Protein AF-A0A948RYK0-F1 (afdb_monomer_lite)

Foldseek 3Di:
DWDKDKDFDDPPDPWTWIWIATPPPRDIDIDRDPVVVVVVVVVVVVVVVVVVVVVVVVVVVVVVPDDDPDPPPPDDDDDDDDDDDDDDDD

Organism: Eiseniibacteriota bacterium (NCBI:txid2212470)

pLDDT: mean 74.87, std 19.2, range [42.81, 95.62]

Structure (mmCIF, N/CA/C/O backbone):
data_AF-A0A948RYK0-F1
#
_entry.id   AF-A0A948RYK0-F1
#
loop_
_atom_site.group_PDB
_atom_site.id
_atom_site.type_symbol
_atom_site.label_atom_id
_atom_site.label_alt_id
_atom_site.label_comp_id
_atom_site.label_asym_id
_atom_site.label_entity_id
_atom_site.label_seq_id
_atom_site.pdbx_PDB_ins_code
_atom_site.Cartn_x
_atom_site.Cartn_y
_atom_site.Cartn_z
_atom_site.occupancy
_atom_site.B_iso_or_equiv
_atom_site.auth_seq_id
_atom_site.auth_comp_id
_atom_site.auth_asym_id
_atom_site.auth_atom_id
_atom_site.pdbx_PDB_model_num
ATOM 1 N N . MET A 1 1 ? 0.334 -5.560 -12.011 1.00 63.84 1 MET A N 1
ATOM 2 C CA . MET A 1 1 ? -0.386 -4.403 -11.433 1.00 63.84 1 MET A CA 1
ATOM 3 C C . MET A 1 1 ? -0.784 -4.792 -10.020 1.00 63.84 1 MET A C 1
ATOM 5 O O . MET A 1 1 ? -1.452 -5.806 -9.882 1.00 63.84 1 MET A O 1
ATOM 9 N N . SER A 1 2 ? -0.313 -4.078 -8.996 1.00 78.00 2 SER A N 1
ATOM 10 C CA . SER A 1 2 ? -0.667 -4.373 -7.599 1.00 78.00 2 SER A CA 1
ATOM 11 C C . SER A 1 2 ? -1.968 -3.658 -7.254 1.00 78.00 2 SER A C 1
ATOM 13 O O . SER A 1 2 ? -2.040 -2.433 -7.357 1.00 78.00 2 SER A O 1
ATOM 15 N N . THR A 1 3 ? -2.990 -4.420 -6.875 1.00 88.00 3 THR A N 1
ATOM 16 C CA . THR A 1 3 ? -4.305 -3.896 -6.488 1.00 88.00 3 THR A CA 1
ATOM 17 C C . THR A 1 3 ? -4.565 -4.283 -5.044 1.00 88.00 3 THR A C 1
ATOM 19 O O . THR A 1 3 ? -4.336 -5.430 -4.666 1.00 88.00 3 THR A O 1
ATOM 22 N N . PHE A 1 4 ? -5.050 -3.333 -4.248 1.00 88.88 4 PHE A N 1
ATOM 23 C CA . PHE A 1 4 ? -5.339 -3.537 -2.834 1.00 88.88 4 PHE A CA 1
ATOM 24 C C . PHE A 1 4 ? -6.788 -3.176 -2.525 1.00 88.88 4 PHE A C 1
ATOM 26 O O . PHE A 1 4 ? -7.315 -2.197 -3.055 1.00 88.88 4 PHE A O 1
ATOM 33 N N . ILE A 1 5 ? -7.416 -3.955 -1.649 1.00 91.69 5 ILE A N 1
ATOM 34 C CA . ILE A 1 5 ? -8.712 -3.636 -1.052 1.00 91.69 5 ILE A CA 1
ATOM 35 C C . ILE A 1 5 ? -8.447 -3.097 0.349 1.00 91.69 5 ILE A C 1
ATOM 37 O O . ILE A 1 5 ? -7.780 -3.753 1.146 1.00 91.69 5 ILE A O 1
ATOM 41 N N . VAL A 1 6 ? -8.993 -1.920 0.650 1.00 90.19 6 VAL A N 1
ATOM 42 C CA . VAL A 1 6 ? -8.897 -1.298 1.975 1.00 90.19 6 VAL A CA 1
ATOM 43 C C . VAL A 1 6 ? -10.258 -1.370 2.651 1.00 90.19 6 VAL A C 1
ATOM 45 O O . VAL A 1 6 ? -11.267 -0.997 2.053 1.00 90.19 6 VAL A O 1
ATOM 48 N N . ARG A 1 7 ? -10.299 -1.876 3.885 1.00 90.62 7 ARG A N 1
ATOM 49 C CA . ARG A 1 7 ? -11.513 -1.941 4.708 1.00 90.62 7 ARG A CA 1
ATOM 50 C C . ARG A 1 7 ? -11.261 -1.263 6.047 1.00 90.62 7 ARG A C 1
ATOM 52 O O . ARG A 1 7 ? -10.361 -1.672 6.776 1.00 90.62 7 ARG A O 1
ATOM 59 N N . PHE A 1 8 ? -12.086 -0.281 6.383 1.00 86.75 8 PHE A N 1
ATOM 60 C CA . PHE A 1 8 ? -12.119 0.335 7.708 1.00 86.75 8 PHE A CA 1
ATOM 61 C C . PHE A 1 8 ? -13.119 -0.447 8.558 1.00 86.75 8 PHE A C 1
ATOM 63 O O . PHE A 1 8 ? -14.283 -0.584 8.182 1.00 86.75 8 PHE A O 1
ATOM 70 N N . VAL A 1 9 ? -12.625 -1.086 9.619 1.00 80.50 9 VAL A N 1
ATOM 71 C CA . VAL A 1 9 ? -13.380 -2.086 10.393 1.00 80.50 9 VAL A CA 1
ATOM 72 C C . VAL A 1 9 ? -14.041 -1.465 11.616 1.00 80.50 9 VAL A C 1
ATOM 74 O O . VAL A 1 9 ? -15.161 -1.836 11.940 1.00 80.50 9 VAL A O 1
ATOM 77 N N . ASP A 1 10 ? -13.364 -0.523 12.267 1.00 71.94 10 ASP A N 1
ATOM 78 C CA . ASP A 1 10 ? -13.903 0.243 13.386 1.00 71.94 10 ASP A CA 1
ATOM 79 C C . ASP A 1 10 ? -13.361 1.667 13.289 1.00 71.94 10 ASP A C 1
ATOM 81 O O . ASP A 1 10 ? -12.151 1.885 13.338 1.00 71.94 10 ASP A O 1
ATOM 85 N N . GLU A 1 11 ? -14.267 2.620 13.087 1.00 62.06 11 GLU A N 1
ATOM 86 C CA . GLU A 1 11 ? -13.967 4.058 13.066 1.00 62.06 11 GLU A CA 1
AT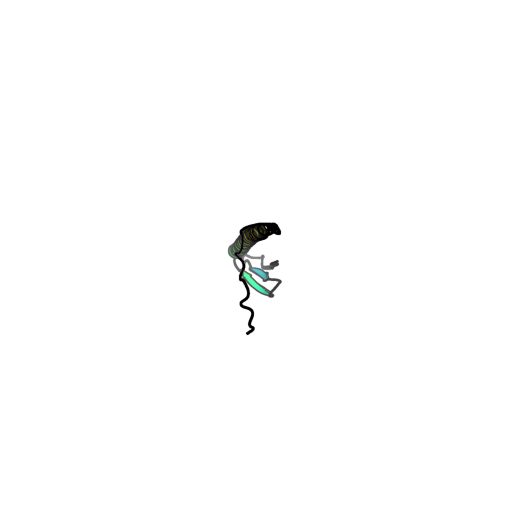OM 87 C C . GLU A 1 11 ? -14.746 4.803 14.168 1.00 62.06 11 GLU A C 1
ATOM 89 O O . GLU A 1 11 ? -14.651 6.019 14.313 1.00 62.06 11 GLU A O 1
ATOM 94 N N . MET A 1 12 ? -15.516 4.076 14.989 1.00 54.31 12 MET A N 1
ATOM 95 C CA . MET A 1 12 ? -16.302 4.650 16.077 1.00 54.31 12 MET A CA 1
ATOM 96 C C . MET A 1 12 ? -15.633 4.381 17.433 1.00 54.31 12 MET A C 1
ATOM 98 O O . MET A 1 12 ? -15.341 3.246 17.782 1.00 54.31 12 MET A O 1
ATOM 102 N N . ALA A 1 13 ? -15.446 5.452 18.214 1.00 57.09 13 ALA A N 1
ATOM 103 C CA . ALA A 1 13 ? -14.976 5.458 19.608 1.00 57.09 13 ALA A CA 1
ATOM 104 C C . ALA A 1 13 ? -13.465 5.252 19.873 1.00 57.09 13 ALA A C 1
ATOM 106 O O . ALA A 1 13 ? -13.081 4.649 20.872 1.00 57.09 13 ALA A O 1
ATOM 107 N N . GLY A 1 14 ? -12.594 5.852 19.055 1.00 66.00 14 GLY A N 1
ATOM 108 C CA . GLY A 1 14 ? -11.208 6.147 19.464 1.00 66.00 14 GLY A CA 1
ATOM 109 C C . GLY A 1 14 ? -10.193 5.013 19.296 1.00 66.00 14 GLY A C 1
ATOM 110 O O . GLY A 1 14 ? -9.043 5.172 19.697 1.00 66.00 14 GLY A O 1
ATOM 111 N N . SER A 1 15 ? -10.582 3.900 18.674 1.00 75.00 15 SER A N 1
ATOM 112 C CA . SER A 1 15 ? -9.656 2.883 18.172 1.00 75.00 15 SER A CA 1
ATOM 113 C C . SER A 1 15 ? -9.765 2.804 16.654 1.00 75.00 15 SER A C 1
ATOM 115 O O . SER A 1 15 ? -10.831 2.474 16.141 1.00 75.00 15 SER A O 1
ATOM 117 N N . PHE A 1 16 ? -8.677 3.092 15.943 1.00 84.50 16 PHE A N 1
ATOM 118 C CA . PHE A 1 16 ? -8.607 2.899 14.499 1.00 84.50 16 PHE A CA 1
ATOM 119 C C . PHE A 1 16 ? -8.346 1.424 14.177 1.00 84.50 16 PHE A C 1
ATOM 121 O O . PHE A 1 16 ? -7.497 0.786 14.803 1.00 84.50 16 PHE A O 1
ATOM 128 N N . ARG A 1 17 ? -9.042 0.866 13.177 1.00 87.75 17 ARG A N 1
ATOM 129 C CA . ARG A 1 17 ? -8.679 -0.442 12.615 1.00 87.75 17 ARG A CA 1
ATOM 130 C C . ARG A 1 17 ? -8.866 -0.500 11.103 1.00 87.75 17 ARG A C 1
ATOM 132 O O . ARG A 1 17 ? -9.986 -0.636 10.612 1.00 87.75 17 ARG A O 1
ATOM 139 N N . GLY A 1 18 ? -7.758 -0.478 10.372 1.00 91.75 18 GLY A N 1
ATOM 140 C CA . GLY A 1 18 ? -7.706 -0.672 8.925 1.00 91.75 18 GLY A CA 1
ATOM 141 C C . GLY A 1 18 ? -7.282 -2.092 8.555 1.00 91.75 18 GLY A C 1
ATOM 142 O O . GLY A 1 18 ? -6.454 -2.703 9.225 1.00 91.75 18 GLY A O 1
ATOM 143 N N . LYS A 1 19 ? -7.829 -2.631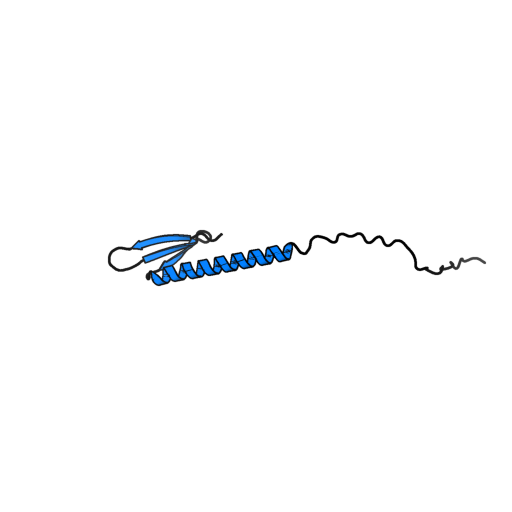 7.469 1.00 93.94 19 LYS A N 1
ATOM 144 C CA . LYS A 1 19 ? -7.342 -3.854 6.823 1.00 93.94 19 LYS A CA 1
ATOM 145 C C . LYS A 1 19 ? -6.987 -3.563 5.378 1.00 93.94 19 LYS A C 1
ATOM 147 O O . LYS A 1 19 ? -7.779 -2.943 4.670 1.00 93.94 19 LYS A O 1
ATOM 152 N N . VAL A 1 20 ? -5.836 -4.052 4.945 1.00 94.75 20 VAL A N 1
ATOM 153 C CA . VAL A 1 20 ? -5.385 -3.998 3.557 1.00 94.75 20 VAL A CA 1
ATOM 154 C C . VAL A 1 20 ? -5.229 -5.425 3.065 1.00 94.75 20 VAL A C 1
ATOM 156 O O . VAL A 1 20 ? -4.526 -6.207 3.692 1.00 94.75 20 VAL A O 1
ATOM 159 N N . GLN A 1 21 ? -5.875 -5.761 1.954 1.00 95.06 21 GLN A N 1
ATOM 160 C CA . GLN A 1 21 ? -5.724 -7.055 1.298 1.00 95.06 21 GLN A CA 1
ATOM 161 C C . GLN A 1 21 ? -5.119 -6.866 -0.088 1.00 95.06 21 GLN A C 1
ATOM 163 O O . GLN A 1 21 ? -5.657 -6.099 -0.890 1.00 95.06 21 GLN A O 1
ATOM 168 N N . HIS A 1 22 ? -4.034 -7.573 -0.388 1.00 93.62 22 HIS A N 1
ATOM 169 C CA . HIS A 1 22 ? -3.481 -7.627 -1.732 1.00 93.62 22 HIS A CA 1
ATOM 170 C C . HIS A 1 22 ? -4.299 -8.596 -2.593 1.00 93.62 22 HIS A C 1
ATOM 172 O O . HIS A 1 22 ? -4.550 -9.739 -2.225 1.00 93.62 22 HIS A O 1
ATOM 178 N N . VAL A 1 23 ? -4.765 -8.127 -3.752 1.00 92.38 23 VAL A N 1
ATOM 179 C CA . VAL A 1 23 ? -5.698 -8.887 -4.600 1.00 92.38 23 VAL A CA 1
ATOM 180 C C . VAL A 1 23 ? -5.021 -10.071 -5.293 1.00 92.38 23 VAL A C 1
ATOM 182 O O . VAL A 1 23 ? -5.694 -11.049 -5.602 1.00 92.38 23 VAL A O 1
ATOM 185 N N . ALA A 1 24 ? -3.715 -9.993 -5.562 1.00 90.88 24 ALA A N 1
ATOM 186 C CA . ALA A 1 24 ? -3.034 -11.008 -6.364 1.00 90.88 24 ALA A CA 1
ATOM 187 C C . ALA A 1 24 ? -2.716 -12.291 -5.579 1.00 90.88 24 ALA A C 1
ATOM 189 O O . ALA A 1 24 ? -2.876 -13.381 -6.118 1.00 90.88 24 ALA A O 1
ATOM 190 N N . ASP A 1 25 ? -2.272 -12.165 -4.329 1.00 93.00 25 ASP A N 1
ATOM 191 C CA . ASP A 1 25 ? -1.882 -13.292 -3.465 1.00 93.00 25 ASP A CA 1
ATOM 192 C C . ASP A 1 25 ? -2.827 -13.491 -2.270 1.00 93.00 25 ASP A C 1
ATOM 194 O O . ASP A 1 25 ? -2.748 -14.509 -1.584 1.00 93.00 25 ASP A O 1
ATOM 198 N N . GLY A 1 26 ? -3.758 -12.560 -2.044 1.00 92.88 26 GLY A N 1
ATOM 199 C CA . GLY A 1 26 ? -4.700 -12.611 -0.934 1.00 92.88 26 GLY A CA 1
ATOM 200 C C . GLY A 1 26 ? -4.092 -12.232 0.415 1.00 92.88 26 GLY A C 1
ATOM 201 O O . GLY A 1 26 ? -4.784 -12.390 1.421 1.00 92.88 26 GLY A O 1
ATOM 202 N N . GLU A 1 27 ? -2.847 -11.741 0.458 1.00 93.88 27 GLU A N 1
ATOM 203 C CA . GLU A 1 27 ? -2.176 -11.354 1.701 1.00 93.88 27 GLU A CA 1
ATOM 204 C C . GLU A 1 27 ? -2.952 -10.237 2.409 1.00 93.88 27 GLU A C 1
ATOM 206 O O . GLU A 1 27 ? -3.324 -9.234 1.796 1.00 93.88 27 GLU A O 1
ATOM 211 N N . GLU A 1 28 ? -3.200 -10.410 3.710 1.00 95.00 28 GLU A N 1
ATOM 212 C CA . GLU A 1 28 ? -3.903 -9.435 4.542 1.00 95.00 28 GLU A CA 1
ATOM 213 C C . GLU A 1 28 ? -2.970 -8.809 5.582 1.00 95.00 28 GLU A C 1
ATOM 215 O O . GLU A 1 28 ? -2.291 -9.499 6.342 1.00 95.00 28 GLU A O 1
ATOM 220 N N . LEU A 1 29 ? -3.022 -7.484 5.674 1.00 94.62 29 LEU A N 1
ATOM 221 C CA . LEU A 1 29 ? -2.354 -6.669 6.680 1.00 94.62 29 LEU A CA 1
ATOM 222 C C . LEU A 1 29 ? -3.410 -5.938 7.510 1.00 94.62 29 LEU A C 1
ATOM 224 O O . LEU A 1 29 ? -4.385 -5.404 6.974 1.00 94.62 29 LEU A O 1
ATOM 228 N N . VAL A 1 30 ? -3.220 -5.900 8.826 1.00 94.31 30 VAL A N 1
ATOM 229 C CA . VAL A 1 30 ? -4.116 -5.212 9.763 1.00 94.31 30 VAL A CA 1
ATOM 230 C C . VAL A 1 30 ? -3.350 -4.082 10.434 1.00 94.31 30 VAL A C 1
ATOM 232 O O . VAL A 1 30 ? -2.276 -4.307 10.978 1.00 94.31 30 VAL A O 1
ATOM 235 N N . PHE A 1 31 ? -3.938 -2.892 10.433 1.00 93.50 31 PHE A N 1
ATOM 236 C CA . PHE A 1 31 ? -3.391 -1.679 11.026 1.00 93.50 31 PHE A CA 1
ATOM 237 C C . PHE A 1 31 ? -4.300 -1.230 12.165 1.00 93.50 31 PHE A C 1
ATOM 239 O O . PHE A 1 31 ? -5.516 -1.153 11.988 1.00 93.50 31 PHE A O 1
ATOM 246 N N . THR A 1 32 ? -3.722 -0.950 13.329 1.00 91.69 32 THR A N 1
ATOM 247 C CA . THR A 1 32 ? -4.438 -0.391 14.493 1.00 91.69 32 THR A CA 1
ATOM 248 C C . THR A 1 32 ? -4.134 1.089 14.723 1.00 91.69 32 THR A C 1
ATOM 250 O O . THR A 1 32 ? -4.724 1.709 15.600 1.00 91.69 32 THR A O 1
ATOM 253 N N . ASP A 1 33 ? -3.223 1.651 13.926 1.00 90.56 33 ASP A N 1
ATOM 254 C CA . ASP A 1 33 ? -2.865 3.066 13.901 1.00 90.56 33 ASP A CA 1
ATOM 255 C C . ASP A 1 33 ? -3.057 3.612 12.477 1.00 90.56 33 ASP A C 1
ATOM 257 O O . ASP A 1 33 ? -2.648 2.986 11.493 1.00 90.56 33 ASP A O 1
ATOM 261 N N . GLU A 1 34 ? -3.717 4.764 12.360 1.00 89.69 34 GLU A N 1
ATOM 262 C CA . GLU A 1 34 ? -3.998 5.412 11.074 1.00 89.69 34 GLU A CA 1
ATOM 263 C C . GLU A 1 34 ? -2.710 5.877 10.382 1.00 89.69 34 GLU A C 1
ATOM 265 O O . GLU A 1 34 ? -2.547 5.715 9.171 1.00 89.69 34 GLU A O 1
ATOM 270 N N . SER A 1 35 ? -1.748 6.378 11.155 1.00 92.62 35 SER A N 1
ATOM 271 C CA . SER A 1 35 ? -0.456 6.864 10.666 1.00 92.62 35 SER A CA 1
ATOM 272 C C . SER A 1 35 ? 0.357 5.734 10.038 1.00 92.62 35 SER A C 1
ATOM 274 O O . SER A 1 35 ? 1.008 5.932 9.011 1.00 92.62 35 SER A O 1
ATOM 276 N N . GLU A 1 36 ? 0.300 4.529 10.613 1.00 94.12 36 GLU A N 1
ATOM 277 C CA . GLU A 1 36 ? 0.965 3.349 10.048 1.00 94.12 36 GLU A CA 1
ATOM 278 C C . GLU A 1 36 ? 0.346 2.924 8.712 1.00 94.12 36 GLU A C 1
ATOM 280 O O . GLU A 1 36 ? 1.081 2.578 7.778 1.00 94.12 36 GLU A O 1
ATOM 285 N N . LEU A 1 37 ? -0.987 2.996 8.592 1.00 93.31 37 LEU A N 1
ATOM 286 C CA . LEU A 1 37 ? -1.686 2.730 7.334 1.00 93.31 37 LEU A CA 1
ATOM 287 C C . LEU A 1 37 ? -1.286 3.749 6.255 1.00 93.31 37 LEU A C 1
ATOM 289 O O . LEU A 1 37 ? -0.994 3.371 5.118 1.00 93.31 37 LEU A O 1
ATOM 293 N N . LEU A 1 38 ? -1.243 5.036 6.600 1.00 92.56 38 LEU A N 1
ATOM 294 C CA . LEU A 1 38 ? -0.847 6.094 5.669 1.00 92.56 38 LEU A CA 1
ATOM 295 C C . LEU A 1 38 ? 0.609 5.923 5.213 1.00 92.56 38 LEU A C 1
ATOM 297 O O . LEU A 1 38 ? 0.884 5.918 4.011 1.00 92.56 38 LEU A O 1
ATOM 301 N N . ALA A 1 39 ? 1.529 5.660 6.145 1.00 95.62 39 ALA A N 1
ATOM 302 C CA . ALA A 1 39 ? 2.936 5.405 5.836 1.00 95.62 39 ALA A CA 1
ATOM 303 C C . ALA A 1 39 ? 3.137 4.151 4.963 1.00 95.62 39 ALA A C 1
ATOM 305 O O . ALA A 1 39 ? 4.088 4.061 4.179 1.00 95.62 39 ALA A O 1
ATOM 306 N N . PHE A 1 40 ? 2.270 3.143 5.087 1.00 94.19 40 PHE A N 1
ATOM 307 C CA . PHE A 1 40 ? 2.259 2.001 4.173 1.00 94.19 40 PHE A CA 1
ATOM 308 C C . PHE A 1 40 ? 1.934 2.436 2.733 1.00 94.19 40 PHE A C 1
ATOM 310 O O . PHE A 1 40 ? 2.692 2.109 1.815 1.00 94.19 40 PHE A O 1
ATOM 317 N N . PHE A 1 41 ? 0.875 3.225 2.522 1.00 92.00 41 PHE A N 1
ATOM 318 C CA . PHE A 1 41 ? 0.508 3.692 1.179 1.00 92.00 41 PHE A CA 1
ATOM 319 C C . PHE A 1 41 ? 1.534 4.644 0.563 1.00 92.00 41 PHE A C 1
ATOM 321 O O . PHE A 1 41 ? 1.800 4.552 -0.638 1.00 92.00 41 PHE A O 1
ATOM 328 N N . GLU A 1 42 ? 2.160 5.512 1.358 1.00 95.00 42 GLU A N 1
ATOM 329 C CA . GLU A 1 42 ? 3.248 6.372 0.880 1.00 95.00 42 GLU A CA 1
ATOM 330 C C . GLU A 1 42 ? 4.421 5.552 0.337 1.00 95.00 42 GLU A C 1
ATOM 332 O O . GLU A 1 42 ? 4.876 5.780 -0.787 1.00 95.00 42 GLU A O 1
ATOM 337 N N . ARG A 1 43 ? 4.864 4.532 1.084 1.00 94.38 43 ARG A N 1
ATOM 338 C CA . ARG A 1 43 ? 5.935 3.627 0.639 1.00 94.38 43 ARG A CA 1
ATOM 339 C C . ARG A 1 43 ? 5.567 2.901 -0.651 1.00 94.38 43 ARG A C 1
ATOM 341 O O . ARG A 1 43 ? 6.390 2.831 -1.562 1.00 94.38 43 ARG A O 1
ATOM 348 N N . MET A 1 44 ? 4.331 2.420 -0.770 1.00 90.94 44 MET A N 1
ATOM 349 C CA . MET A 1 44 ? 3.855 1.765 -1.992 1.00 90.94 44 MET A CA 1
ATOM 350 C C . MET A 1 44 ? 3.833 2.710 -3.198 1.00 90.94 44 MET A C 1
ATOM 352 O O . MET A 1 44 ? 4.207 2.308 -4.301 1.00 90.94 44 MET A O 1
ATOM 356 N N . ASN A 1 45 ? 3.452 3.973 -3.001 1.00 90.75 45 ASN A N 1
ATOM 357 C CA . ASN A 1 45 ? 3.487 4.980 -4.060 1.00 90.75 45 ASN A CA 1
ATOM 358 C C . ASN A 1 45 ? 4.919 5.283 -4.519 1.00 90.75 45 ASN A C 1
ATOM 360 O O . ASN A 1 45 ? 5.162 5.361 -5.724 1.00 90.75 45 ASN A O 1
ATOM 364 N N . ILE A 1 46 ? 5.873 5.386 -3.587 1.00 94.00 46 ILE A N 1
ATOM 365 C CA . ILE A 1 46 ? 7.297 5.568 -3.907 1.00 94.00 46 ILE A CA 1
ATOM 366 C C . ILE A 1 46 ? 7.819 4.375 -4.714 1.00 94.00 46 ILE A C 1
ATOM 368 O O . ILE A 1 46 ? 8.426 4.562 -5.769 1.00 94.00 46 ILE A O 1
ATOM 372 N N . LEU A 1 47 ? 7.536 3.145 -4.272 1.00 90.94 47 LEU A N 1
ATOM 373 C CA . LEU A 1 47 ? 7.942 1.934 -4.990 1.00 90.94 47 LEU A CA 1
ATOM 374 C C . LEU A 1 47 ? 7.336 1.873 -6.396 1.00 90.94 47 LEU A C 1
ATOM 376 O O . LEU A 1 47 ? 8.026 1.514 -7.349 1.00 90.94 47 LEU A O 1
ATOM 380 N N . ARG A 1 48 ? 6.072 2.278 -6.554 1.00 90.19 48 ARG A N 1
ATOM 381 C CA . ARG A 1 48 ? 5.419 2.356 -7.866 1.00 90.19 48 ARG A CA 1
ATOM 382 C C . ARG A 1 48 ? 6.081 3.391 -8.777 1.00 90.19 48 ARG A C 1
ATOM 384 O O . ARG A 1 48 ? 6.250 3.119 -9.964 1.00 90.19 48 ARG A O 1
ATOM 391 N N . ALA A 1 49 ? 6.449 4.555 -8.244 1.00 91.12 49 ALA A N 1
ATOM 392 C CA . ALA A 1 49 ? 7.148 5.590 -9.001 1.00 91.12 49 ALA A CA 1
ATOM 393 C C . ALA A 1 49 ? 8.532 5.109 -9.465 1.00 91.12 49 ALA A C 1
ATOM 395 O O . ALA A 1 49 ? 8.868 5.264 -10.637 1.00 91.12 49 ALA A O 1
ATOM 396 N N . LEU A 1 50 ? 9.290 4.449 -8.583 1.00 92.75 50 LEU A N 1
ATOM 397 C CA . LEU A 1 50 ? 10.588 3.857 -8.917 1.00 92.75 50 LEU A CA 1
ATOM 398 C C . LEU A 1 50 ? 10.465 2.748 -9.968 1.00 92.75 50 LEU A C 1
ATOM 400 O O . LEU A 1 50 ? 11.228 2.727 -10.929 1.00 92.75 50 LEU A O 1
ATOM 404 N N . ALA A 1 51 ? 9.482 1.855 -9.826 1.00 89.62 51 ALA A N 1
ATOM 405 C CA . ALA A 1 51 ? 9.238 0.796 -10.802 1.00 89.62 51 ALA A CA 1
ATOM 406 C C . ALA A 1 51 ? 8.911 1.364 -12.192 1.00 89.62 51 ALA A C 1
ATOM 408 O O . ALA A 1 51 ? 9.384 0.837 -13.196 1.00 89.62 51 ALA A O 1
ATOM 409 N N . ARG A 1 52 ? 8.145 2.462 -12.252 1.00 91.00 52 ARG A N 1
ATOM 410 C CA . ARG A 1 52 ? 7.843 3.159 -13.506 1.00 91.00 5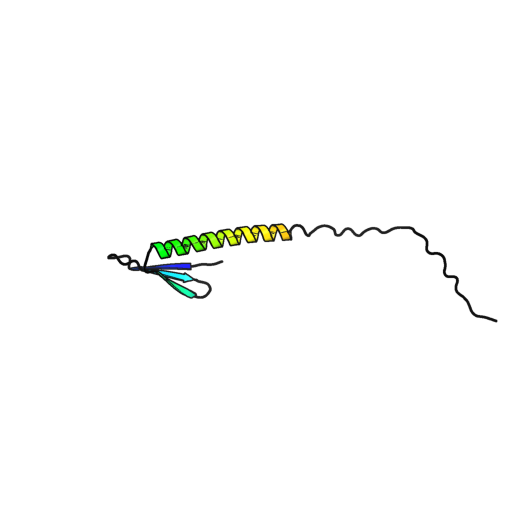2 ARG A CA 1
ATOM 411 C C . ARG A 1 52 ? 9.087 3.801 -14.123 1.00 91.00 52 ARG A C 1
ATOM 413 O O . ARG A 1 52 ? 9.334 3.583 -15.301 1.00 91.00 52 ARG A O 1
ATOM 420 N N . ALA A 1 53 ? 9.872 4.535 -13.337 1.00 90.19 53 ALA A N 1
ATOM 421 C CA . ALA A 1 53 ? 11.106 5.155 -13.821 1.00 90.19 53 ALA A CA 1
ATOM 422 C C . ALA A 1 53 ? 12.094 4.106 -14.364 1.00 90.19 53 ALA A C 1
ATOM 424 O O . ALA A 1 53 ? 12.695 4.298 -15.416 1.00 90.19 53 ALA A O 1
ATOM 425 N N . ASN A 1 54 ? 12.208 2.957 -13.690 1.00 89.44 54 ASN A N 1
ATOM 426 C CA . ASN A 1 54 ? 13.036 1.851 -14.169 1.00 89.44 54 ASN A CA 1
ATOM 427 C C . ASN A 1 54 ? 12.498 1.228 -15.463 1.00 89.44 54 ASN A C 1
ATOM 429 O O . ASN A 1 54 ? 13.294 0.881 -16.329 1.00 89.44 54 ASN A O 1
ATOM 433 N N . ALA A 1 55 ? 11.178 1.087 -15.614 1.00 87.00 55 ALA A N 1
ATOM 434 C CA . ALA A 1 55 ? 10.590 0.580 -16.853 1.00 87.00 55 ALA A CA 1
ATOM 435 C C . ALA A 1 55 ? 10.895 1.506 -18.045 1.00 87.00 55 ALA A C 1
ATOM 437 O O . ALA A 1 55 ? 11.304 1.022 -19.095 1.00 87.00 55 ALA A O 1
ATOM 438 N N . GLU A 1 56 ? 10.787 2.824 -17.850 1.00 85.56 56 GLU A N 1
ATOM 439 C CA . GLU A 1 56 ? 11.112 3.832 -18.871 1.00 85.56 56 GLU A CA 1
ATOM 440 C C . GLU A 1 56 ? 12.603 3.782 -19.273 1.00 85.56 56 GLU A C 1
ATOM 442 O O . GLU A 1 56 ? 12.933 3.877 -20.455 1.00 85.56 56 GLU A O 1
ATOM 447 N N . LEU A 1 57 ? 13.515 3.557 -18.316 1.00 81.12 57 LEU A N 1
ATOM 448 C CA . LEU A 1 57 ? 14.946 3.372 -18.601 1.00 81.12 57 LEU A CA 1
ATOM 449 C C . LEU A 1 57 ? 15.235 2.083 -19.383 1.00 81.12 57 LEU A C 1
ATOM 451 O O . LEU A 1 57 ? 16.054 2.088 -20.300 1.00 81.12 57 LEU A O 1
ATOM 455 N N . VAL A 1 58 ? 14.577 0.976 -19.028 1.00 81.31 58 VAL A N 1
ATOM 456 C CA . VAL A 1 58 ? 14.750 -0.311 -19.719 1.00 81.31 58 VAL A CA 1
ATOM 457 C C . VAL A 1 58 ? 14.249 -0.228 -21.163 1.00 81.31 58 VAL A C 1
ATOM 459 O O . VAL A 1 58 ? 14.932 -0.713 -22.062 1.00 81.31 58 VAL A O 1
ATOM 462 N N . GLU A 1 59 ? 13.111 0.426 -21.417 1.00 73.69 59 GLU A N 1
ATOM 463 C CA . GLU A 1 59 ? 12.603 0.629 -22.782 1.00 73.69 59 GLU A CA 1
ATOM 464 C C . GLU A 1 59 ? 13.561 1.467 -23.642 1.00 73.69 59 GLU A C 1
ATOM 466 O O . GLU A 1 59 ? 13.837 1.087 -24.780 1.00 73.69 59 GLU A O 1
ATOM 471 N N . ALA A 1 60 ? 14.151 2.534 -23.091 1.00 70.19 60 ALA A N 1
ATOM 472 C CA . ALA A 1 60 ? 15.131 3.357 -23.806 1.00 70.19 60 ALA A CA 1
ATOM 473 C C . ALA A 1 60 ? 16.402 2.578 -24.205 1.00 70.19 60 ALA A C 1
ATOM 475 O O . ALA A 1 60 ? 16.975 2.823 -25.265 1.00 70.19 60 ALA A O 1
ATOM 476 N N . HIS A 1 61 ? 16.826 1.607 -23.389 1.00 60.75 61 HIS A N 1
ATOM 477 C CA . HIS A 1 61 ? 17.968 0.742 -23.700 1.00 60.75 61 HIS A CA 1
ATOM 478 C C . HIS A 1 61 ? 17.655 -0.358 -24.728 1.00 60.75 61 HIS A C 1
ATOM 480 O O . HIS A 1 61 ? 18.577 -0.878 -25.352 1.00 60.75 61 HIS A O 1
ATOM 486 N N . HIS A 1 62 ? 16.384 -0.715 -24.932 1.00 57.00 62 HIS A N 1
ATOM 487 C CA . HIS A 1 62 ? 15.986 -1.701 -25.942 1.00 57.00 62 HIS A CA 1
ATOM 488 C C . HIS A 1 62 ? 15.809 -1.108 -27.348 1.00 57.00 62 HIS A C 1
ATOM 490 O O . HIS A 1 62 ? 15.843 -1.857 -28.322 1.00 57.00 62 HIS A O 1
ATOM 496 N N . THR A 1 63 ? 15.658 0.211 -27.479 1.00 55.78 63 THR A N 1
ATOM 497 C CA . THR A 1 63 ? 15.483 0.894 -28.774 1.00 55.78 63 THR A CA 1
ATOM 498 C C . THR A 1 63 ? 16.788 1.337 -29.449 1.00 55.78 63 THR A C 1
ATOM 500 O O . THR A 1 63 ? 16.741 1.795 -30.583 1.00 55.78 63 THR A O 1
ATOM 503 N N . ASP A 1 64 ? 17.944 1.185 -28.795 1.00 53.25 64 ASP A N 1
ATOM 504 C CA . ASP A 1 64 ? 19.274 1.575 -29.321 1.00 53.25 64 ASP A CA 1
ATOM 505 C C . ASP A 1 64 ? 20.010 0.420 -30.045 1.00 53.25 64 ASP A C 1
ATOM 507 O O . ASP A 1 64 ? 21.181 0.519 -30.393 1.00 53.25 64 ASP A O 1
ATOM 511 N N . GLY A 1 65 ? 19.337 -0.719 -30.254 1.00 49.44 65 GLY A N 1
ATOM 512 C CA . GLY A 1 65 ? 19.918 -1.934 -30.847 1.00 49.44 65 GLY A CA 1
ATOM 513 C C . GLY A 1 65 ? 19.305 -2.370 -32.179 1.00 49.44 65 GLY A C 1
ATOM 514 O O . GLY A 1 65 ? 19.462 -3.527 -32.562 1.00 49.44 65 GLY A O 1
ATOM 515 N N . SER A 1 66 ? 18.552 -1.511 -32.866 1.00 53.91 66 SER A N 1
ATOM 516 C CA . SER A 1 66 ? 17.942 -1.827 -34.165 1.00 53.91 66 SER A CA 1
ATOM 517 C C . SER A 1 66 ? 18.254 -0.733 -35.174 1.00 53.91 66 SER A C 1
ATOM 519 O O . SER A 1 66 ? 17.481 0.204 -35.310 1.00 53.91 66 SER A O 1
ATOM 521 N N . ASP A 1 67 ? 19.431 -0.841 -35.791 1.00 55.03 67 ASP A N 1
ATOM 522 C CA . ASP A 1 67 ? 19.671 -0.611 -37.223 1.00 55.03 67 ASP A CA 1
ATOM 523 C C . ASP A 1 67 ? 21.186 -0.608 -37.484 1.00 55.03 67 ASP A C 1
ATOM 525 O O . ASP A 1 67 ? 21.837 0.424 -37.370 1.00 55.03 67 ASP A O 1
ATOM 529 N N . ASP A 1 68 ? 21.749 -1.768 -37.839 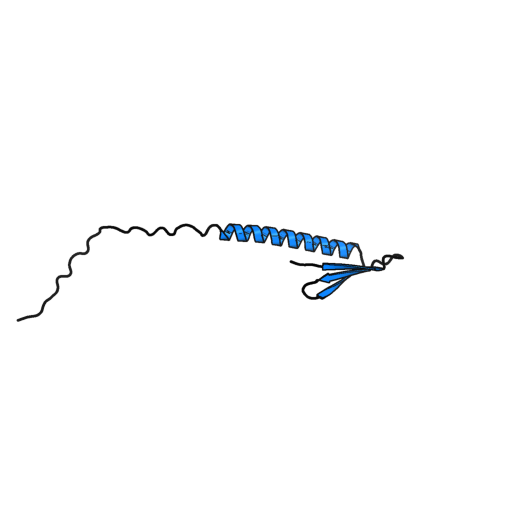1.00 50.72 68 ASP A N 1
ATOM 530 C CA . ASP A 1 68 ? 22.857 -1.818 -38.808 1.00 50.72 68 ASP A CA 1
ATOM 531 C C . ASP A 1 68 ? 22.930 -3.214 -39.454 1.00 50.72 68 ASP A C 1
ATOM 533 O O . ASP A 1 68 ? 23.889 -3.970 -39.301 1.00 50.72 68 ASP A O 1
ATOM 537 N N . ASP A 1 69 ? 21.859 -3.592 -40.158 1.00 54.25 69 ASP A N 1
ATOM 538 C CA . ASP A 1 69 ? 21.939 -4.634 -41.186 1.00 54.25 69 ASP A CA 1
ATOM 539 C C . ASP A 1 69 ? 22.460 -3.978 -42.474 1.00 54.25 69 ASP A C 1
ATOM 541 O O . ASP A 1 69 ? 21.723 -3.713 -43.425 1.00 54.25 69 ASP A O 1
ATOM 545 N N . ALA A 1 70 ? 23.745 -3.623 -42.470 1.00 52.28 70 ALA A N 1
ATOM 546 C CA . ALA A 1 70 ? 24.470 -3.251 -43.673 1.00 52.28 70 ALA A CA 1
ATOM 547 C C . ALA A 1 70 ? 25.190 -4.504 -44.197 1.00 52.28 70 ALA A C 1
ATOM 549 O O . ALA A 1 70 ? 26.204 -4.908 -43.616 1.00 52.28 70 ALA A O 1
ATOM 550 N N . PRO A 1 71 ? 24.741 -5.145 -45.296 1.00 49.41 71 PRO A N 1
ATOM 551 C CA . PRO A 1 71 ? 25.596 -6.100 -45.977 1.00 49.41 71 PRO A CA 1
ATOM 552 C C . PRO A 1 71 ? 26.781 -5.318 -46.551 1.00 49.41 71 PRO A C 1
ATOM 554 O O . PRO A 1 71 ? 26.645 -4.552 -47.503 1.00 49.41 71 PRO A O 1
ATOM 557 N N . ALA A 1 72 ? 27.951 -5.477 -45.935 1.00 54.75 72 ALA A N 1
ATOM 558 C CA . ALA A 1 72 ? 29.191 -4.936 -46.459 1.00 54.75 72 ALA A CA 1
ATOM 559 C C . ALA A 1 72 ? 29.482 -5.591 -47.819 1.00 54.75 72 ALA A C 1
ATOM 561 O O . ALA A 1 72 ? 29.898 -6.750 -47.891 1.00 54.75 72 ALA A O 1
ATOM 562 N N . ASP A 1 73 ? 29.263 -4.835 -48.896 1.00 49.91 73 ASP A N 1
ATOM 563 C CA . ASP A 1 73 ? 29.739 -5.139 -50.243 1.00 49.91 73 ASP A CA 1
ATOM 564 C C . ASP A 1 73 ? 31.274 -5.217 -50.230 1.00 49.91 73 ASP A C 1
ATOM 566 O O . ASP A 1 73 ? 31.990 -4.239 -50.445 1.00 49.91 73 ASP A O 1
ATOM 570 N N . ALA A 1 74 ? 31.812 -6.407 -49.968 1.00 53.72 74 ALA A N 1
ATOM 571 C CA . ALA A 1 74 ? 33.230 -6.696 -50.125 1.00 53.72 74 ALA A CA 1
ATOM 572 C C . ALA A 1 74 ? 33.515 -7.104 -51.577 1.00 53.72 74 ALA A C 1
ATOM 574 O O . ALA A 1 74 ? 33.830 -8.257 -51.875 1.00 53.72 74 ALA A O 1
ATOM 575 N N . ALA A 1 75 ? 33.424 -6.140 -52.494 1.00 47.09 75 ALA A N 1
ATOM 576 C CA . ALA A 1 75 ? 33.991 -6.282 -53.825 1.00 47.09 75 ALA A CA 1
ATOM 577 C C . ALA A 1 75 ? 35.394 -5.653 -53.886 1.00 47.09 75 ALA A C 1
ATOM 579 O O . ALA A 1 75 ? 35.560 -4.442 -53.984 1.00 47.09 75 ALA A O 1
ATOM 580 N N . SER A 1 76 ? 36.379 -6.549 -53.989 1.00 43.00 76 SER A N 1
ATOM 581 C CA . SER A 1 76 ? 37.579 -6.430 -54.826 1.00 43.00 76 SER A CA 1
ATOM 582 C C . SER A 1 76 ? 38.921 -6.020 -54.193 1.00 43.00 76 SER A C 1
ATOM 584 O O . SER A 1 76 ? 39.179 -4.872 -53.848 1.00 43.00 76 SER A O 1
ATOM 586 N N . SER A 1 77 ? 39.828 -7.004 -54.287 1.00 47.41 77 SER A N 1
ATOM 587 C CA . SER A 1 77 ? 41.259 -6.895 -54.605 1.00 47.41 77 SER A CA 1
ATOM 588 C C . SER A 1 77 ? 42.263 -6.749 -53.458 1.00 47.41 77 SER A C 1
ATOM 590 O O . SER A 1 77 ? 42.608 -5.640 -53.074 1.00 47.41 77 SER A O 1
ATOM 592 N N . VAL A 1 78 ? 42.867 -7.878 -53.053 1.00 42.81 78 VAL A N 1
ATOM 593 C CA . VAL A 1 78 ? 44.337 -8.026 -52.978 1.00 42.81 78 VAL A CA 1
ATOM 594 C C . VAL A 1 78 ? 44.701 -9.463 -53.377 1.00 42.81 78 VAL A C 1
ATOM 596 O O . VAL A 1 78 ? 44.113 -10.426 -52.890 1.00 42.81 78 VAL A O 1
ATOM 599 N N . GLY A 1 79 ? 45.637 -9.590 -54.319 1.00 47.44 79 GLY A N 1
ATOM 600 C CA . GLY A 1 79 ? 45.983 -10.824 -55.018 1.00 47.44 79 GLY A CA 1
ATOM 601 C C . GLY A 1 79 ? 46.468 -11.981 -54.142 1.00 47.44 79 GLY A C 1
ATOM 602 O O . GLY A 1 79 ? 47.322 -11.826 -53.272 1.00 47.44 79 GLY A O 1
ATOM 603 N N . ALA A 1 80 ? 45.974 -13.175 -54.468 1.00 51.06 80 ALA A N 1
ATOM 604 C CA . ALA A 1 80 ? 46.601 -14.434 -54.097 1.00 51.06 80 ALA A CA 1
ATOM 605 C C . ALA A 1 80 ? 47.555 -14.869 -55.230 1.00 51.06 80 ALA A C 1
ATOM 607 O O . ALA A 1 80 ? 47.134 -14.897 -56.390 1.00 51.06 80 ALA A O 1
ATOM 608 N N . PRO A 1 81 ? 48.826 -15.206 -54.948 1.00 51.47 81 PRO A N 1
ATOM 609 C CA . PRO A 1 81 ? 49.698 -15.811 -55.948 1.00 51.47 81 PRO A CA 1
ATOM 610 C C . PRO A 1 81 ? 49.245 -17.255 -56.247 1.00 51.47 81 PRO A C 1
ATOM 612 O O . PRO A 1 81 ? 48.690 -17.924 -55.369 1.00 51.47 81 PRO A O 1
ATOM 615 N N . PRO A 1 82 ? 49.463 -17.764 -57.473 1.00 54.56 82 PRO A N 1
ATOM 616 C CA . PRO A 1 82 ? 48.961 -19.071 -57.880 1.00 54.56 82 PRO A CA 1
ATOM 617 C C . PRO A 1 82 ? 49.722 -20.209 -57.184 1.00 54.56 82 PRO A C 1
ATOM 619 O O . PRO A 1 82 ? 50.952 -20.250 -57.203 1.00 54.56 82 PRO A O 1
ATOM 622 N N . LYS A 1 83 ? 48.994 -21.188 -56.632 1.00 52.84 83 LYS A N 1
ATOM 623 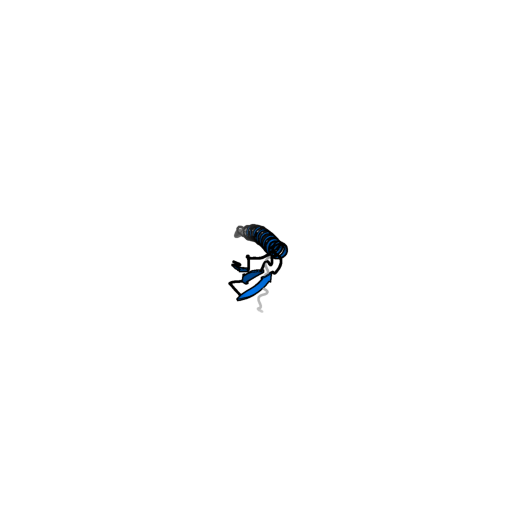C CA . LYS A 1 83 ? 49.539 -22.532 -56.394 1.00 52.84 83 LYS A CA 1
ATOM 624 C C . LYS A 1 83 ? 49.523 -23.275 -57.728 1.00 52.84 83 LYS A C 1
ATOM 626 O O . LYS A 1 83 ? 48.466 -23.715 -58.172 1.00 52.84 83 LYS A O 1
ATOM 631 N N . VAL A 1 84 ? 50.681 -23.386 -58.372 1.00 52.50 84 VAL A N 1
ATOM 632 C CA . VAL A 1 84 ? 50.863 -24.318 -59.488 1.00 52.50 84 VAL A CA 1
ATOM 633 C C . VAL A 1 84 ? 50.816 -25.736 -58.921 1.00 52.50 84 VAL A C 1
ATOM 635 O O . VAL A 1 84 ? 51.464 -26.046 -57.923 1.00 52.50 84 VAL A O 1
ATOM 638 N N . THR A 1 85 ? 49.972 -26.557 -59.530 1.00 52.16 85 THR A N 1
ATOM 639 C CA . THR A 1 85 ? 49.774 -27.977 -59.256 1.00 52.16 85 THR A CA 1
ATOM 640 C C . THR A 1 85 ? 50.993 -28.775 -59.715 1.00 52.16 85 THR A C 1
ATOM 642 O O . THR A 1 85 ? 51.335 -28.718 -60.895 1.00 52.16 85 THR A O 1
ATOM 645 N N . ASP A 1 86 ? 51.611 -29.539 -58.815 1.00 46.78 86 ASP A N 1
ATOM 646 C CA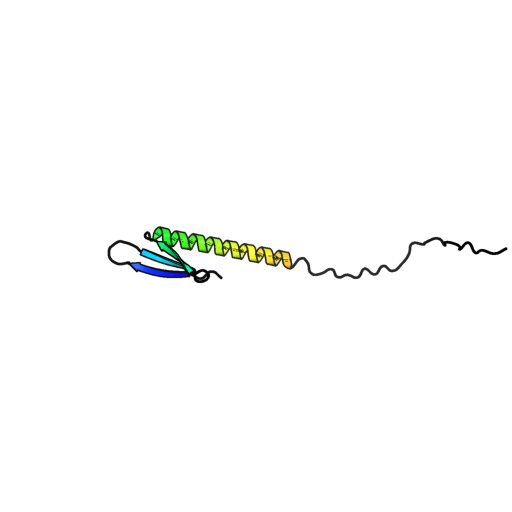 . ASP A 1 86 ? 52.556 -30.594 -59.190 1.00 46.78 86 ASP A CA 1
ATOM 647 C C . ASP A 1 86 ? 51.741 -31.777 -59.732 1.00 46.78 86 ASP A C 1
ATOM 649 O O . ASP A 1 86 ? 51.048 -32.481 -58.992 1.00 46.78 86 ASP A O 1
ATOM 653 N N . GLY A 1 87 ? 51.720 -31.893 -61.058 1.00 43.28 87 GLY A N 1
ATOM 654 C CA . GLY A 1 87 ? 51.145 -33.015 -61.782 1.00 43.28 87 GLY A CA 1
ATOM 655 C C . GLY A 1 87 ? 52.200 -34.099 -61.963 1.00 43.28 87 GLY A C 1
ATOM 656 O O . GLY A 1 87 ? 53.272 -33.844 -62.503 1.00 43.28 87 GLY A O 1
ATOM 657 N N . VAL A 1 88 ? 51.863 -35.302 -61.512 1.00 45.22 88 VAL A N 1
ATOM 658 C CA . VAL A 1 88 ? 52.561 -36.552 -61.820 1.00 45.22 88 VAL A CA 1
ATOM 659 C C . VAL A 1 88 ? 52.526 -36.813 -63.337 1.00 45.22 88 VAL A C 1
ATOM 661 O O . VAL A 1 88 ? 51.477 -36.592 -63.936 1.00 45.22 88 VAL A O 1
ATOM 664 N N . ASP A 1 89 ? 53.654 -37.213 -63.943 1.00 44.72 89 ASP A N 1
ATOM 665 C CA . ASP A 1 89 ? 53.831 -38.388 -64.834 1.00 44.72 89 ASP A CA 1
ATOM 666 C C . ASP A 1 89 ? 55.196 -38.332 -65.561 1.00 44.72 89 ASP A C 1
ATOM 668 O O . ASP A 1 89 ? 55.430 -37.422 -66.362 1.00 44.72 89 ASP A O 1
ATOM 672 N N . SER A 1 90 ? 56.080 -39.304 -65.286 1.00 43.41 90 SER A N 1
ATOM 673 C CA . SER A 1 90 ? 56.988 -40.027 -66.216 1.00 43.41 90 SER A CA 1
ATOM 674 C C . SER A 1 90 ? 58.090 -40.762 -65.452 1.00 43.41 90 SER A C 1
ATOM 676 O O . SER A 1 90 ? 58.877 -40.087 -64.752 1.00 43.41 90 SER A O 1
#

Radius of gyration: 34.4 Å; chains: 1; bounding box: 73×47×86 Å

Secondary structure (DSSP, 8-state):
---EEEEEEE-SSS--EEEEEETTT--EEEESSHHHHHHHHHHHHHHHHHHHHHHHHHHHHHSSS-------------PPPP--------

Sequence (90 aa):
MSTFIVRFVDEMAGSFRGKVQHVADGEELVFTDESELLAFFERMNILRALARANAELVEAHHTDGSDDDAPADAASSVGAPPKVTDGVDS